Protein AF-A0A7C9B142-F1 (afdb_monomer_lite)

Foldseek 3Di:
DVVVVVVVVVVVCVVVVNDDDDDDVLVVLLVVVLVCCVPPVVLPAQDPVNLVVSLVVSCVVRVVDDSVSSSVSSVVVNVCSVVVNSPVVDDPDDDDDPPVRVD

Structure (mmCIF, N/CA/C/O backbone):
data_AF-A0A7C9B142-F1
#
_entry.id   AF-A0A7C9B142-F1
#
loop_
_atom_site.group_PDB
_atom_site.id
_atom_site.type_symbol
_atom_site.label_atom_id
_atom_site.label_alt_id
_atom_site.label_comp_id
_atom_site.label_asym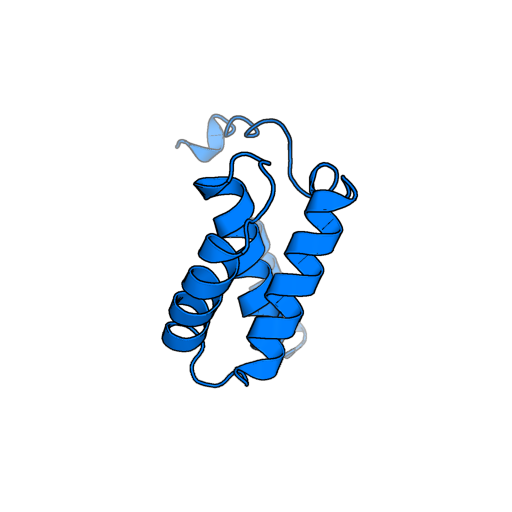_id
_atom_site.label_entity_id
_atom_site.label_seq_id
_atom_site.pdbx_PDB_ins_code
_atom_site.Cartn_x
_atom_site.Cartn_y
_atom_site.Cartn_z
_atom_site.occupancy
_atom_site.B_iso_or_equiv
_atom_site.auth_seq_id
_atom_site.auth_comp_id
_atom_site.auth_asym_id
_atom_site.auth_atom_id
_atom_site.pdbx_PDB_model_num
ATOM 1 N N . ASN A 1 1 ? 8.534 16.761 -17.924 1.00 71.00 1 ASN A N 1
ATOM 2 C CA . ASN A 1 1 ? 8.468 15.942 -19.149 1.00 71.00 1 ASN A CA 1
ATOM 3 C C . ASN A 1 1 ? 8.762 14.468 -18.827 1.00 71.00 1 ASN A C 1
ATOM 5 O O . ASN A 1 1 ? 9.922 14.091 -18.708 1.00 71.00 1 ASN A O 1
ATOM 9 N N . PHE A 1 2 ? 7.730 13.659 -18.545 1.00 76.06 2 PHE A N 1
ATOM 10 C CA . PHE A 1 2 ? 7.870 12.259 -18.090 1.00 76.06 2 PHE A CA 1
ATOM 11 C C . PHE A 1 2 ? 8.335 11.322 -19.216 1.00 76.06 2 PHE A C 1
ATOM 13 O O . PHE A 1 2 ? 9.264 10.542 -19.023 1.00 76.06 2 PHE A O 1
ATOM 20 N N . ILE A 1 3 ? 7.747 11.465 -20.408 1.00 85.00 3 ILE A N 1
ATOM 21 C CA . ILE A 1 3 ? 8.053 10.634 -21.582 1.00 85.00 3 ILE A CA 1
ATOM 22 C C . ILE A 1 3 ? 9.530 10.732 -21.965 1.00 85.00 3 ILE A C 1
ATOM 24 O O . ILE A 1 3 ? 10.178 9.707 -22.147 1.00 85.00 3 ILE A O 1
ATOM 28 N N . ALA A 1 4 ? 10.094 11.943 -21.977 1.00 87.12 4 ALA A N 1
ATOM 29 C CA . ALA A 1 4 ? 11.514 12.154 -22.255 1.00 87.12 4 ALA A CA 1
ATOM 30 C C . ALA A 1 4 ? 12.425 11.372 -21.288 1.00 87.12 4 ALA A C 1
ATOM 32 O O . ALA A 1 4 ? 13.337 10.678 -21.730 1.00 87.12 4 ALA A O 1
ATOM 33 N N . LYS A 1 5 ? 12.125 11.396 -19.980 1.00 85.75 5 LYS A N 1
ATOM 34 C CA . LYS A 1 5 ? 12.885 10.643 -18.967 1.00 85.75 5 LYS A CA 1
ATOM 35 C C . LYS A 1 5 ? 12.769 9.129 -19.155 1.00 85.75 5 LYS A C 1
ATOM 37 O O . LYS A 1 5 ? 13.741 8.404 -18.949 1.00 85.75 5 LYS A O 1
ATOM 42 N N . MET A 1 6 ? 11.593 8.639 -19.552 1.00 88.31 6 MET A N 1
ATOM 43 C CA . MET A 1 6 ? 11.382 7.213 -19.818 1.00 88.31 6 MET A CA 1
ATOM 44 C C . MET A 1 6 ? 12.129 6.749 -21.071 1.00 88.31 6 MET A C 1
ATOM 46 O O . MET A 1 6 ? 12.741 5.676 -21.049 1.00 88.31 6 MET A O 1
ATOM 50 N N . SER A 1 7 ? 12.128 7.563 -22.129 1.00 90.50 7 SER A N 1
ATOM 51 C CA . SER A 1 7 ? 12.889 7.315 -23.356 1.00 90.50 7 SER A CA 1
ATOM 52 C C . SER A 1 7 ? 14.392 7.300 -23.085 1.00 90.50 7 SER A C 1
ATOM 54 O O . SER A 1 7 ? 15.056 6.318 -23.410 1.00 90.50 7 SER A O 1
ATOM 56 N N . GLU A 1 8 ? 14.914 8.303 -22.377 1.00 91.62 8 GLU A N 1
ATOM 57 C CA . GLU A 1 8 ? 16.327 8.374 -21.984 1.00 91.62 8 GLU A CA 1
ATOM 58 C C . GLU A 1 8 ? 16.745 7.153 -21.144 1.00 91.62 8 GLU A C 1
ATOM 60 O O . GLU A 1 8 ? 17.761 6.505 -21.407 1.00 91.62 8 GLU A O 1
ATOM 65 N N . ALA A 1 9 ? 15.925 6.760 -20.163 1.00 86.94 9 ALA A N 1
ATOM 66 C CA . ALA A 1 9 ? 16.187 5.578 -19.347 1.00 86.94 9 ALA A CA 1
ATOM 67 C C . ALA A 1 9 ? 16.156 4.274 -20.164 1.00 86.94 9 ALA A C 1
ATOM 69 O O . ALA A 1 9 ? 16.870 3.325 -19.827 1.00 86.94 9 ALA A O 1
ATOM 70 N N . LYS A 1 10 ? 15.319 4.192 -21.207 1.00 87.69 10 LYS A N 1
ATOM 71 C CA . LYS A 1 10 ? 15.256 3.046 -22.128 1.00 87.69 10 LYS A CA 1
ATOM 72 C C . LYS A 1 10 ? 16.508 2.978 -23.000 1.00 87.69 10 LYS A C 1
ATOM 74 O O . LYS A 1 10 ? 17.113 1.912 -23.089 1.00 87.69 10 LYS A O 1
ATOM 79 N N . GLU A 1 11 ? 16.933 4.101 -23.570 1.00 91.12 11 GLU A N 1
ATOM 80 C CA . G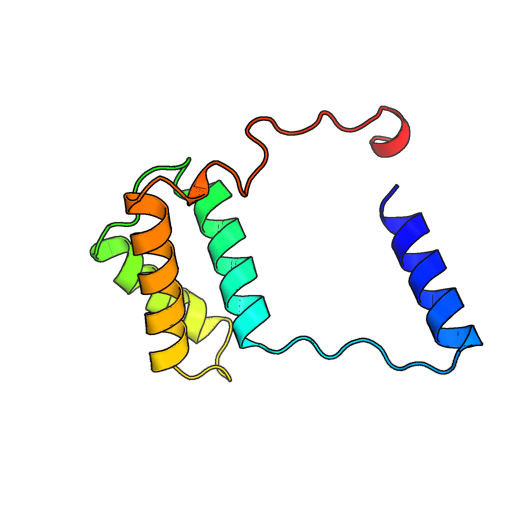LU A 1 11 ? 18.159 4.192 -24.369 1.00 91.12 11 GLU A CA 1
ATOM 81 C C . GLU A 1 11 ? 19.407 3.864 -23.549 1.00 91.12 11 GLU A C 1
ATOM 83 O O . GLU A 1 11 ? 20.259 3.095 -23.994 1.00 91.12 11 GLU A O 1
ATOM 88 N N . ARG A 1 12 ? 19.502 4.380 -22.318 1.00 90.31 12 ARG A N 1
ATOM 89 C CA . ARG A 1 12 ? 20.614 4.073 -21.409 1.00 90.31 12 ARG A CA 1
ATOM 90 C C . ARG A 1 12 ? 20.704 2.577 -21.105 1.00 90.31 12 ARG A C 1
ATOM 92 O O . ARG A 1 12 ? 21.793 2.013 -21.149 1.00 90.31 12 ARG A O 1
ATOM 99 N N . ARG A 1 13 ? 19.570 1.918 -20.842 1.00 88.44 13 ARG A N 1
ATOM 100 C CA . ARG A 1 13 ? 19.522 0.462 -20.620 1.00 88.44 13 ARG A CA 1
ATOM 101 C C . ARG A 1 13 ? 19.928 -0.324 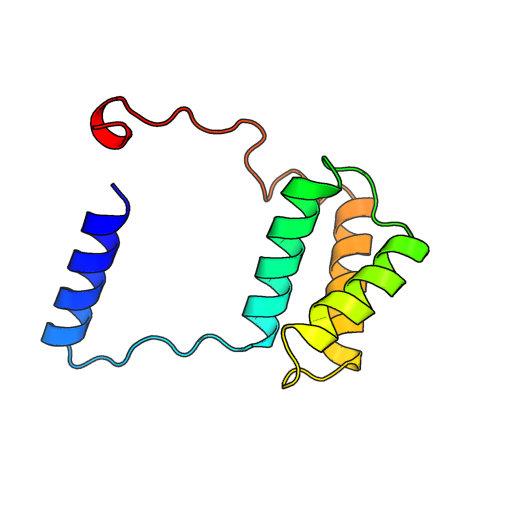-21.861 1.00 88.44 13 ARG A C 1
ATOM 103 O O . ARG A 1 13 ? 20.698 -1.268 -21.731 1.00 88.44 13 ARG A O 1
ATOM 110 N N . ALA A 1 14 ? 19.479 0.095 -23.046 1.00 90.12 14 ALA A N 1
ATOM 111 C CA . ALA A 1 14 ? 19.875 -0.526 -24.308 1.00 90.12 14 ALA A CA 1
ATOM 112 C C . ALA A 1 14 ? 21.393 -0.430 -24.543 1.00 90.12 14 ALA A C 1
ATOM 114 O O . ALA A 1 14 ? 22.024 -1.438 -24.855 1.00 90.12 14 ALA A O 1
ATOM 115 N N . LYS A 1 15 ? 21.995 0.746 -24.310 1.00 91.44 15 LYS A N 1
ATOM 116 C CA . LYS A 1 15 ? 23.452 0.953 -24.422 1.00 91.44 15 LYS A CA 1
ATOM 117 C C . LYS A 1 15 ? 24.241 0.080 -23.443 1.00 91.44 15 LYS A C 1
ATOM 119 O O . LYS A 1 15 ? 25.258 -0.491 -23.817 1.00 91.44 15 LYS A O 1
ATOM 124 N N . LEU A 1 16 ? 23.758 -0.045 -22.208 1.00 91.75 16 LEU A N 1
ATOM 125 C CA . LEU A 1 16 ? 24.407 -0.828 -21.151 1.00 91.75 16 LEU A CA 1
ATOM 126 C C . LEU A 1 16 ? 24.038 -2.321 -21.169 1.00 91.75 16 LEU A C 1
ATOM 128 O O . LEU A 1 16 ? 24.525 -3.065 -20.323 1.00 91.75 16 LEU A O 1
ATOM 132 N N . LYS A 1 17 ? 23.163 -2.763 -22.088 1.00 88.19 17 LYS A N 1
ATOM 133 C CA . LYS A 1 17 ? 22.557 -4.111 -22.101 1.00 88.19 17 LYS A CA 1
ATOM 134 C C . LYS A 1 17 ? 21.968 -4.520 -20.739 1.00 88.19 17 LYS A C 1
ATOM 136 O O . LYS A 1 17 ? 21.944 -5.696 -20.387 1.00 88.19 17 LYS A O 1
ATOM 141 N N . ALA A 1 18 ? 21.495 -3.542 -19.969 1.00 87.31 18 ALA A N 1
ATOM 142 C CA . ALA A 1 18 ? 20.937 -3.762 -18.644 1.00 87.31 18 ALA A CA 1
ATOM 143 C C . ALA A 1 18 ? 19.447 -4.142 -18.754 1.00 87.31 18 ALA A C 1
ATOM 145 O O . ALA A 1 18 ? 18.707 -3.473 -19.489 1.00 87.31 18 ALA A O 1
ATOM 146 N N . PRO A 1 19 ? 18.975 -5.174 -18.029 1.00 85.19 19 PRO A N 1
ATOM 147 C CA . PRO A 1 19 ? 17.564 -5.544 -18.026 1.00 85.19 19 PRO A CA 1
ATOM 148 C C . PRO A 1 19 ? 16.699 -4.440 -17.403 1.00 85.19 19 PRO A C 1
ATOM 150 O O . PRO A 1 19 ? 17.179 -3.539 -16.708 1.00 85.19 19 PRO A O 1
ATOM 153 N N . ALA A 1 20 ? 15.390 -4.494 -17.657 1.00 83.38 20 ALA A N 1
ATOM 154 C CA . ALA A 1 20 ? 14.453 -3.676 -16.897 1.00 83.38 20 ALA A CA 1
ATOM 155 C C . ALA A 1 20 ? 14.484 -4.102 -15.416 1.00 83.38 20 ALA A C 1
ATOM 157 O O . ALA A 1 20 ? 14.619 -5.295 -15.142 1.00 83.38 20 ALA A O 1
ATOM 158 N N . PRO A 1 21 ? 14.363 -3.160 -14.466 1.00 84.25 21 PRO A N 1
ATOM 159 C CA . PRO A 1 21 ? 14.325 -3.512 -13.057 1.00 84.25 21 PRO A CA 1
ATOM 160 C C . PRO A 1 21 ? 13.087 -4.364 -12.772 1.00 84.25 21 PRO A C 1
ATOM 162 O O . PRO A 1 21 ? 11.961 -3.978 -13.097 1.00 84.25 21 PRO A O 1
ATOM 165 N N . THR A 1 22 ? 13.299 -5.515 -12.145 1.00 87.88 22 THR A N 1
ATOM 166 C CA . THR A 1 22 ? 12.210 -6.326 -11.608 1.00 87.88 22 THR A CA 1
ATOM 167 C C . THR A 1 22 ? 11.763 -5.699 -10.297 1.00 87.88 22 THR A C 1
ATOM 169 O O . THR A 1 22 ? 12.507 -5.698 -9.322 1.00 87.88 22 THR A O 1
ATOM 172 N N . ILE A 1 23 ? 10.557 -5.136 -10.285 1.00 88.12 23 ILE A N 1
ATOM 173 C CA . ILE A 1 23 ? 9.932 -4.609 -9.068 1.00 88.12 23 ILE A CA 1
ATOM 174 C C . ILE A 1 23 ? 9.132 -5.750 -8.421 1.00 88.12 23 ILE A C 1
ATOM 176 O O . ILE A 1 23 ? 8.229 -6.250 -9.105 1.00 88.12 23 ILE A O 1
ATOM 180 N N . PRO A 1 24 ? 9.427 -6.142 -7.164 1.00 93.88 24 PRO A N 1
ATOM 181 C CA . PRO A 1 24 ? 8.626 -7.091 -6.381 1.00 93.88 24 PRO A CA 1
ATOM 182 C C . PRO A 1 24 ? 7.138 -6.719 -6.338 1.00 93.88 24 PRO A C 1
ATOM 184 O O . PRO A 1 24 ? 6.798 -5.537 -6.425 1.00 93.88 24 PRO A O 1
ATOM 187 N N . MET A 1 25 ? 6.240 -7.703 -6.231 1.00 94.44 25 MET A N 1
ATOM 188 C CA . MET A 1 25 ? 4.791 -7.426 -6.259 1.00 94.44 25 MET A CA 1
ATOM 189 C C . MET A 1 25 ? 4.321 -6.731 -4.995 1.00 94.44 25 MET A C 1
ATOM 191 O O . MET A 1 25 ? 3.465 -5.858 -5.073 1.00 94.44 25 MET A O 1
ATOM 195 N N . GLU A 1 26 ? 4.955 -7.030 -3.874 1.00 94.81 26 GLU A N 1
ATOM 196 C CA . GLU A 1 26 ? 4.725 -6.427 -2.568 1.00 94.81 26 GLU A CA 1
ATOM 197 C C . GLU A 1 26 ? 4.921 -4.905 -2.641 1.00 94.81 26 GLU A C 1
ATOM 199 O O . GLU A 1 26 ? 4.049 -4.141 -2.238 1.00 94.81 26 GLU A O 1
ATOM 204 N N . LEU A 1 27 ? 5.987 -4.441 -3.308 1.00 94.69 27 LEU A N 1
ATOM 205 C CA . LEU A 1 27 ? 6.214 -3.004 -3.521 1.00 94.69 27 LEU A CA 1
ATOM 206 C C . LEU A 1 27 ? 5.159 -2.361 -4.432 1.00 94.69 27 LEU A C 1
ATOM 208 O O . LEU A 1 27 ? 4.906 -1.158 -4.345 1.00 94.69 27 LEU A O 1
ATOM 212 N N . ARG A 1 28 ? 4.536 -3.132 -5.332 1.00 94.75 28 ARG A N 1
ATOM 213 C CA . ARG A 1 28 ? 3.423 -2.630 -6.153 1.00 94.75 28 ARG A CA 1
ATOM 214 C C . ARG A 1 28 ? 2.134 -2.524 -5.343 1.00 94.75 28 ARG A C 1
ATOM 216 O O . ARG A 1 28 ? 1.398 -1.567 -5.560 1.00 94.75 28 ARG A O 1
ATOM 223 N N . VAL A 1 29 ? 1.896 -3.450 -4.409 1.00 97.44 29 VAL A N 1
ATOM 224 C CA . VAL A 1 29 ? 0.791 -3.377 -3.438 1.00 97.44 29 VAL A CA 1
ATOM 225 C C . VAL A 1 29 ? 0.936 -2.125 -2.578 1.00 97.44 29 VAL A C 1
ATOM 227 O O . VAL A 1 29 ? -0.005 -1.340 -2.506 1.00 97.44 29 VAL A O 1
ATOM 230 N N . GLU A 1 30 ? 2.120 -1.885 -2.003 1.00 95.38 30 GLU A N 1
ATOM 231 C CA . GLU A 1 30 ? 2.399 -0.680 -1.206 1.00 95.38 30 GLU A CA 1
ATOM 232 C C . GLU A 1 30 ? 2.104 0.601 -1.995 1.00 95.38 30 GLU A C 1
ATOM 234 O O . GLU A 1 30 ? 1.404 1.492 -1.515 1.00 95.38 30 GLU A O 1
ATOM 239 N N . LYS A 1 31 ? 2.568 0.684 -3.250 1.00 94.00 31 LYS A N 1
ATOM 240 C CA . LYS A 1 31 ? 2.327 1.866 -4.091 1.00 94.00 31 LYS A CA 1
ATOM 241 C C . LYS A 1 31 ? 0.873 2.020 -4.532 1.00 94.00 31 LYS A C 1
ATOM 243 O O . LYS A 1 31 ? 0.411 3.149 -4.690 1.00 94.00 31 LYS A O 1
ATOM 248 N N . ALA A 1 32 ? 0.146 0.923 -4.728 1.00 95.75 32 ALA A N 1
ATOM 249 C CA . ALA A 1 32 ? -1.289 0.972 -4.986 1.00 95.75 32 ALA A CA 1
ATOM 250 C C . ALA A 1 32 ? -2.048 1.488 -3.755 1.00 95.75 32 ALA A C 1
ATOM 252 O O . ALA A 1 32 ? -2.892 2.372 -3.892 1.00 95.75 32 ALA A O 1
ATOM 253 N N . LEU A 1 33 ? -1.700 0.997 -2.562 1.00 95.75 33 LEU A N 1
ATOM 254 C CA . LEU A 1 33 ? -2.276 1.449 -1.298 1.00 95.75 33 LEU A CA 1
ATOM 255 C C . LEU A 1 33 ? -1.997 2.937 -1.042 1.00 95.75 33 LEU A C 1
ATOM 257 O O . LEU A 1 33 ? -2.909 3.663 -0.663 1.00 95.75 33 LEU A O 1
ATOM 261 N N . ASP A 1 34 ? -0.779 3.412 -1.316 1.00 92.00 34 ASP A N 1
ATOM 262 C CA . ASP A 1 34 ? -0.435 4.839 -1.271 1.00 92.00 34 ASP A CA 1
ATOM 263 C C . ASP A 1 34 ? -1.366 5.682 -2.158 1.00 92.00 34 ASP A C 1
ATOM 265 O O . ASP A 1 34 ? -1.872 6.721 -1.731 1.00 92.00 34 ASP A O 1
ATOM 269 N N . GLY A 1 35 ? -1.611 5.228 -3.391 1.00 89.88 35 GLY A N 1
ATOM 270 C CA . GLY A 1 35 ? -2.511 5.901 -4.325 1.00 89.88 35 GLY A CA 1
ATOM 271 C C . GLY A 1 35 ? -3.956 5.928 -3.828 1.00 89.88 35 GLY A C 1
ATOM 272 O O . GLY A 1 35 ? -4.584 6.984 -3.836 1.00 89.88 35 GLY A O 1
ATO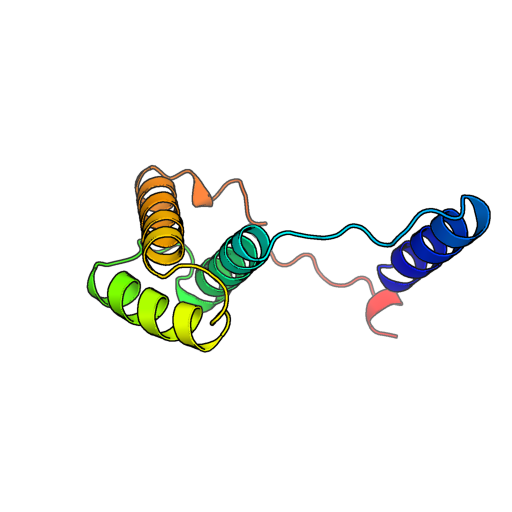M 273 N N . ILE A 1 36 ? -4.464 4.791 -3.347 1.00 93.12 36 ILE A N 1
ATOM 274 C CA . ILE A 1 36 ? -5.812 4.689 -2.772 1.00 93.12 36 ILE A CA 1
ATOM 275 C C . ILE A 1 36 ? -5.946 5.617 -1.563 1.00 93.12 36 ILE A C 1
ATOM 277 O O . ILE A 1 36 ? -6.916 6.362 -1.478 1.00 93.12 36 ILE A O 1
ATOM 281 N N . TYR A 1 37 ? -4.959 5.632 -0.666 1.00 91.50 37 TYR A N 1
ATOM 282 C CA . TYR A 1 37 ? -4.955 6.506 0.504 1.00 91.50 37 TYR A CA 1
ATOM 283 C C . TYR A 1 37 ? -5.099 7.984 0.110 1.00 91.50 37 TYR A C 1
ATOM 285 O O . TYR A 1 37 ? -6.010 8.672 0.566 1.00 91.50 37 TYR A O 1
ATOM 293 N N . VAL A 1 38 ? -4.258 8.464 -0.809 1.00 86.69 38 VAL A N 1
ATOM 294 C CA . VAL A 1 38 ? -4.306 9.864 -1.261 1.00 86.69 38 VAL A CA 1
ATOM 295 C C . VAL A 1 38 ? -5.622 10.199 -1.964 1.00 86.69 38 VAL A C 1
ATOM 297 O O . VAL A 1 38 ? -6.149 11.295 -1.783 1.00 86.69 38 VAL A O 1
ATOM 300 N N . CYS A 1 39 ? -6.146 9.285 -2.780 1.00 86.31 39 CYS A N 1
ATOM 301 C CA . CYS A 1 39 ? -7.326 9.542 -3.601 1.00 86.31 39 CYS A CA 1
ATOM 302 C C . CYS A 1 39 ? -8.654 9.383 -2.851 1.00 86.31 39 CYS A C 1
ATOM 304 O O . CYS A 1 39 ? -9.612 10.071 -3.195 1.00 86.31 39 CYS A O 1
ATOM 306 N N . CYS A 1 40 ? -8.730 8.472 -1.881 1.00 90.06 40 CYS A N 1
ATOM 307 C CA . CYS A 1 40 ? -9.992 8.059 -1.267 1.00 90.06 40 CYS A CA 1
ATOM 308 C C . CYS A 1 40 ? -10.123 8.482 0.195 1.00 90.06 40 CYS A C 1
ATOM 310 O O . CYS A 1 40 ? -11.241 8.714 0.636 1.00 90.06 40 CYS A O 1
ATOM 312 N N . PHE A 1 41 ? -9.012 8.605 0.925 1.00 88.25 41 PHE A N 1
ATOM 313 C CA . PHE A 1 41 ? -9.045 8.910 2.357 1.00 88.25 41 PHE A CA 1
ATOM 314 C C . PHE A 1 41 ? -8.811 10.388 2.640 1.00 88.25 41 PHE A C 1
ATOM 316 O O . PHE A 1 41 ? -9.056 10.833 3.744 1.00 88.25 41 PHE A O 1
ATOM 323 N N . GLY A 1 42 ? -8.307 11.179 1.687 1.00 79.94 42 GLY A N 1
ATOM 324 C CA . GLY A 1 42 ? -8.162 12.625 1.899 1.00 79.94 42 GLY A CA 1
ATOM 325 C C . GLY A 1 42 ? -7.257 13.013 3.080 1.00 79.94 42 GLY A C 1
ATOM 326 O O . GLY A 1 42 ? -7.299 14.166 3.497 1.00 79.94 42 GLY A O 1
ATOM 327 N N . ARG A 1 43 ? -6.399 12.085 3.541 1.00 77.38 43 ARG A N 1
ATOM 328 C CA . ARG A 1 43 ? -5.566 12.133 4.763 1.00 77.38 43 ARG A CA 1
ATOM 329 C C . ARG A 1 43 ? -6.267 11.760 6.075 1.00 77.38 43 ARG A C 1
ATOM 331 O O . ARG A 1 43 ? -5.646 11.870 7.129 1.00 77.38 43 ARG A O 1
ATOM 338 N N . ASP A 1 44 ? -7.502 11.288 6.015 1.00 89.12 44 ASP A N 1
ATOM 339 C CA . ASP A 1 44 ? -8.188 10.721 7.169 1.00 89.12 44 ASP A CA 1
ATOM 340 C C . ASP A 1 44 ? -7.557 9.376 7.584 1.00 89.12 44 ASP A C 1
ATOM 342 O O . ASP A 1 44 ? -6.954 8.681 6.754 1.00 89.12 44 ASP A O 1
ATOM 346 N N . PRO A 1 45 ? -7.669 8.990 8.868 1.00 92.12 45 PRO A N 1
ATOM 347 C CA . PRO A 1 45 ? -7.245 7.677 9.338 1.00 92.12 45 PRO A CA 1
ATOM 348 C C . PRO A 1 45 ? -7.896 6.531 8.554 1.00 92.12 45 PRO A C 1
ATOM 350 O O . PRO A 1 45 ? -9.022 6.641 8.083 1.00 92.12 45 PRO A O 1
ATOM 353 N N . ILE A 1 46 ? -7.189 5.404 8.453 1.00 95.00 46 ILE A N 1
ATOM 354 C CA . ILE A 1 46 ? -7.748 4.163 7.904 1.00 95.00 46 ILE A CA 1
ATOM 355 C C . ILE A 1 46 ? -8.458 3.434 9.048 1.00 95.00 46 ILE A C 1
ATOM 357 O O . ILE A 1 46 ? -7.806 3.071 10.029 1.00 95.00 46 ILE A O 1
ATOM 361 N N . GLU A 1 47 ? -9.771 3.229 8.944 1.00 95.38 47 GLU A N 1
ATOM 362 C CA . GLU A 1 47 ? -10.545 2.522 9.967 1.00 95.38 47 GLU A CA 1
ATOM 363 C C . GLU A 1 47 ? -10.543 0.999 9.744 1.00 95.38 47 GLU A C 1
ATOM 365 O O . GLU A 1 47 ? -10.218 0.489 8.672 1.00 95.38 47 GLU A O 1
ATOM 370 N N . GLU A 1 48 ? -10.970 0.225 10.747 1.00 95.81 48 GLU A N 1
ATOM 371 C CA . GLU A 1 48 ? -10.967 -1.247 10.677 1.00 95.81 48 GLU A CA 1
ATOM 372 C C . GLU A 1 48 ? -11.834 -1.797 9.524 1.00 95.81 48 GLU A C 1
ATOM 374 O O . GLU A 1 48 ? -11.522 -2.828 8.917 1.00 95.81 48 GLU A O 1
ATOM 379 N N . ALA A 1 4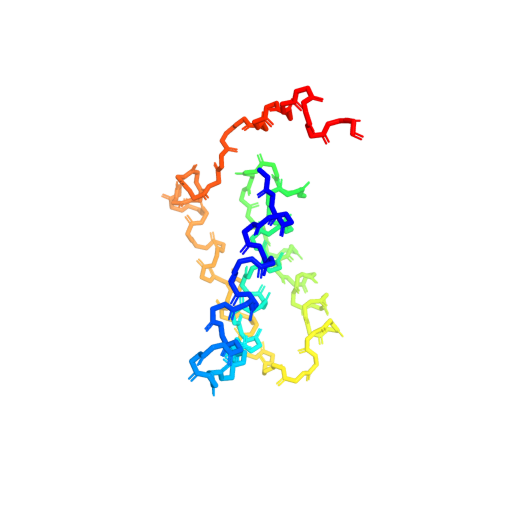9 ? -12.948 -1.126 9.215 1.00 96.31 49 ALA A N 1
ATOM 380 C CA . ALA A 1 49 ? -13.807 -1.494 8.093 1.00 96.31 49 ALA A CA 1
ATOM 381 C C . ALA A 1 49 ? -13.092 -1.286 6.748 1.00 96.31 49 ALA A C 1
ATOM 383 O O . ALA A 1 49 ? -13.192 -2.138 5.857 1.00 96.31 49 ALA A O 1
ATOM 384 N N . ASP A 1 50 ? -12.319 -0.206 6.638 1.00 97.19 50 ASP A N 1
ATOM 385 C CA . ASP A 1 50 ? -11.513 0.099 5.464 1.00 97.19 50 ASP A CA 1
ATOM 386 C C . ASP A 1 50 ? -10.393 -0.918 5.288 1.00 97.19 50 ASP A C 1
ATOM 388 O O . ASP A 1 50 ? -10.201 -1.421 4.184 1.00 97.19 50 ASP A O 1
ATOM 392 N N . GLU A 1 51 ? -9.702 -1.302 6.367 1.00 97.06 51 GLU A N 1
ATOM 393 C CA . GLU A 1 51 ? -8.673 -2.345 6.314 1.00 97.06 51 GLU A CA 1
ATOM 394 C C . GLU A 1 51 ? -9.227 -3.646 5.716 1.00 97.06 51 GLU A C 1
ATOM 396 O O . GLU A 1 51 ? -8.631 -4.219 4.800 1.00 97.06 51 GLU A O 1
ATOM 401 N N . LYS A 1 52 ? -10.405 -4.095 6.171 1.00 97.88 52 LYS A N 1
ATOM 402 C CA . LYS A 1 52 ? -11.063 -5.310 5.656 1.00 97.88 52 LYS A CA 1
ATOM 403 C C . LYS A 1 52 ? -11.378 -5.202 4.167 1.00 97.88 52 LYS A C 1
ATOM 405 O O . LYS A 1 52 ? -11.156 -6.162 3.425 1.00 97.88 52 LYS A O 1
ATOM 410 N N . LEU A 1 53 ? -11.873 -4.049 3.721 1.00 97.88 53 LEU A N 1
ATOM 411 C CA . LEU A 1 53 ? -12.174 -3.811 2.313 1.00 97.88 53 LEU A CA 1
ATOM 412 C C . LEU A 1 53 ? -10.896 -3.762 1.462 1.00 97.88 53 LEU A C 1
ATOM 414 O O . LEU A 1 53 ? -10.831 -4.396 0.406 1.00 97.88 53 LEU A O 1
ATOM 418 N N . LEU A 1 54 ? -9.860 -3.073 1.940 1.00 98.00 54 LEU A N 1
ATOM 419 C CA . LEU A 1 54 ? -8.557 -2.977 1.283 1.00 98.00 54 LEU A CA 1
ATOM 420 C C . LEU A 1 54 ? -7.906 -4.353 1.124 1.00 98.00 54 LEU A C 1
ATOM 422 O O . LEU A 1 54 ? -7.371 -4.643 0.054 1.00 98.00 54 LEU A O 1
ATOM 426 N N . ILE A 1 55 ? -8.011 -5.229 2.130 1.00 98.00 55 ILE A N 1
ATOM 427 C CA . ILE A 1 55 ? -7.540 -6.619 2.038 1.00 98.00 55 ILE A CA 1
ATOM 428 C C . ILE A 1 55 ? -8.228 -7.324 0.866 1.00 98.00 55 ILE A C 1
ATOM 430 O O . ILE A 1 55 ? -7.549 -7.943 0.048 1.00 98.00 55 ILE A O 1
ATOM 434 N N . VAL A 1 56 ? -9.555 -7.229 0.742 1.00 98.12 56 VAL A N 1
ATOM 435 C CA . VAL A 1 56 ? -10.301 -7.884 -0.348 1.00 98.12 56 VAL A CA 1
ATOM 436 C C . VAL A 1 56 ? -9.875 -7.345 -1.714 1.00 98.12 56 VAL A C 1
ATOM 438 O O . VAL A 1 56 ? -9.558 -8.130 -2.609 1.00 98.12 56 VAL A O 1
ATOM 441 N N . ILE A 1 57 ? -9.821 -6.020 -1.867 1.00 97.94 57 ILE A N 1
ATOM 442 C CA . ILE A 1 57 ? -9.459 -5.365 -3.131 1.00 97.94 57 ILE A CA 1
ATOM 443 C C . ILE A 1 57 ? -8.034 -5.744 -3.546 1.00 97.94 57 ILE A C 1
ATOM 445 O O . ILE A 1 57 ? -7.809 -6.177 -4.676 1.00 97.94 57 ILE A O 1
ATOM 449 N N . LEU A 1 58 ? -7.064 -5.612 -2.639 1.00 97.94 58 LEU A N 1
ATOM 450 C CA . LEU A 1 58 ? -5.657 -5.831 -2.965 1.00 97.94 58 LEU A CA 1
ATOM 451 C C . LEU A 1 58 ? -5.345 -7.310 -3.208 1.00 97.94 58 LEU A C 1
ATOM 453 O O . LEU A 1 58 ? -4.563 -7.604 -4.107 1.00 97.94 58 LEU A O 1
ATOM 457 N N . ASN A 1 59 ? -6.002 -8.245 -2.513 1.00 97.38 59 ASN A N 1
ATOM 458 C CA . ASN A 1 59 ? -5.870 -9.672 -2.832 1.00 97.38 59 ASN A CA 1
ATOM 459 C C . ASN A 1 59 ? -6.430 -10.008 -4.223 1.00 97.38 59 ASN A C 1
ATOM 461 O O . ASN A 1 59 ? -5.856 -10.834 -4.929 1.00 97.38 59 ASN A O 1
ATOM 465 N N . ALA A 1 60 ? -7.529 -9.369 -4.637 1.00 97.62 60 ALA A N 1
ATOM 466 C CA . ALA A 1 60 ? -8.101 -9.587 -5.965 1.00 97.62 60 ALA A CA 1
ATOM 467 C C . ALA A 1 60 ? -7.201 -9.036 -7.087 1.00 97.62 60 ALA A C 1
ATOM 469 O O . ALA A 1 60 ? -7.063 -9.667 -8.134 1.00 97.62 60 ALA A O 1
ATOM 470 N N . VAL A 1 61 ? -6.577 -7.873 -6.873 1.00 97.19 61 VAL A N 1
ATOM 471 C CA . VAL A 1 61 ? -5.704 -7.219 -7.866 1.00 97.19 61 VAL A CA 1
ATOM 472 C C . VAL A 1 61 ? -4.305 -7.846 -7.912 1.00 97.19 61 VAL A C 1
ATOM 474 O O . VAL A 1 61 ? -3.701 -7.920 -8.983 1.00 97.19 61 VAL A O 1
ATOM 477 N N . PHE A 1 62 ? -3.793 -8.328 -6.777 1.00 97.12 62 PHE A N 1
ATOM 478 C CA . PHE A 1 62 ? -2.454 -8.905 -6.641 1.00 97.12 62 PHE A CA 1
ATOM 479 C C . PHE A 1 62 ? -2.511 -10.363 -6.149 1.00 97.12 62 PHE A C 1
ATOM 481 O O . PHE A 1 62 ? -1.987 -10.672 -5.079 1.00 97.12 62 PHE A O 1
ATOM 488 N N . PRO A 1 63 ? -3.086 -11.294 -6.934 1.00 95.31 63 PRO A N 1
ATOM 489 C CA . PRO A 1 63 ? -3.368 -12.662 -6.485 1.00 95.31 63 PRO A CA 1
ATOM 490 C C . PRO A 1 63 ? -2.115 -13.502 -6.189 1.00 95.31 63 PRO A C 1
ATOM 492 O O . PRO A 1 63 ? -2.212 -14.568 -5.590 1.00 95.31 63 PRO A O 1
ATOM 495 N N . THR A 1 64 ? -0.937 -13.057 -6.634 1.00 96.12 64 THR A N 1
ATOM 496 C CA . THR A 1 64 ? 0.341 -13.743 -6.391 1.00 96.12 64 THR A CA 1
ATOM 497 C C . THR A 1 64 ? 1.022 -13.305 -5.096 1.00 96.12 64 THR A C 1
ATOM 499 O O . THR A 1 64 ? 2.027 -13.903 -4.723 1.00 96.12 64 THR A O 1
ATOM 502 N N . VAL A 1 65 ? 0.534 -12.247 -4.443 1.00 96.94 65 VAL A N 1
ATOM 503 C CA . VAL A 1 65 ? 1.065 -11.780 -3.158 1.00 96.94 65 VAL A CA 1
ATOM 504 C C . VAL A 1 65 ? 0.331 -12.508 -2.042 1.00 96.94 65 VAL A C 1
ATOM 506 O O . VAL A 1 65 ? -0.887 -12.672 -2.086 1.00 96.94 65 VAL A O 1
ATOM 509 N N . ASN A 1 66 ? 1.069 -12.960 -1.031 1.00 96.56 66 ASN A N 1
ATOM 510 C CA . ASN A 1 66 ? 0.463 -13.632 0.110 1.00 96.56 66 ASN A CA 1
ATOM 511 C C . ASN A 1 66 ? -0.487 -12.676 0.851 1.00 96.56 66 ASN A C 1
ATOM 513 O O . ASN A 1 66 ? -0.121 -11.552 1.192 1.00 96.56 66 ASN A O 1
ATOM 517 N N . ARG A 1 67 ? -1.691 -13.155 1.167 1.00 96.50 67 ARG A N 1
ATOM 518 C CA . ARG A 1 67 ? -2.686 -12.416 1.943 1.00 96.50 67 ARG A CA 1
ATOM 519 C C . ARG A 1 67 ? -2.130 -11.849 3.250 1.00 96.50 67 ARG A C 1
ATOM 521 O O . ARG A 1 67 ? -2.416 -10.697 3.557 1.00 96.50 67 ARG A O 1
ATOM 528 N N . SER A 1 68 ? -1.334 -12.616 3.998 1.00 97.62 68 SER A N 1
ATOM 529 C CA . SER A 1 68 ? -0.759 -12.136 5.265 1.00 97.62 68 SER A CA 1
ATOM 530 C C . SER A 1 68 ? 0.196 -10.957 5.063 1.00 97.62 68 SER A C 1
ATOM 532 O O . SER A 1 68 ? 0.320 -10.100 5.931 1.00 97.62 68 SER A O 1
ATOM 534 N N . GLU A 1 69 ? 0.861 -10.904 3.908 1.00 97.81 69 GLU A N 1
ATOM 535 C CA . GLU A 1 69 ? 1.749 -9.802 3.546 1.00 97.81 69 GLU A CA 1
ATOM 536 C C . GLU A 1 69 ? 0.949 -8.551 3.166 1.00 97.81 69 GLU A C 1
ATOM 538 O O . GLU A 1 69 ? 1.277 -7.455 3.610 1.00 97.81 69 GLU A O 1
ATOM 543 N N . ILE A 1 70 ? -0.161 -8.710 2.436 1.00 98.06 70 ILE A N 1
ATOM 544 C CA . ILE A 1 70 ? -1.103 -7.611 2.165 1.00 98.06 70 ILE A CA 1
ATOM 545 C C . ILE A 1 70 ? -1.672 -7.051 3.477 1.00 98.06 70 ILE A C 1
ATOM 547 O O . ILE A 1 70 ? -1.703 -5.837 3.668 1.00 98.06 70 ILE A O 1
ATOM 551 N N . GLU A 1 71 ? -2.086 -7.922 4.399 1.00 98.25 71 GLU A N 1
ATOM 552 C CA . GLU A 1 71 ? -2.582 -7.524 5.723 1.00 98.25 71 GLU A CA 1
ATOM 553 C C . GLU A 1 71 ? -1.524 -6.749 6.522 1.00 98.25 71 GLU A C 1
ATOM 555 O O . GLU A 1 71 ? -1.845 -5.734 7.139 1.00 98.25 71 GLU A O 1
ATOM 560 N N . ARG A 1 72 ? -0.257 -7.188 6.478 1.00 98.25 72 ARG A N 1
ATOM 561 C CA . ARG A 1 72 ? 0.869 -6.476 7.098 1.00 98.25 72 ARG A CA 1
ATOM 562 C C . ARG A 1 72 ? 1.045 -5.080 6.498 1.00 98.25 72 ARG A C 1
ATOM 564 O O . ARG A 1 72 ? 1.084 -4.111 7.248 1.00 98.25 72 ARG A O 1
ATOM 571 N N . ILE A 1 73 ? 1.091 -4.973 5.169 1.00 97.75 73 ILE A N 1
ATOM 572 C CA . ILE A 1 73 ? 1.260 -3.700 4.447 1.00 97.75 73 ILE A CA 1
ATOM 573 C C . ILE A 1 73 ? 0.159 -2.695 4.822 1.00 97.75 73 ILE A C 1
ATOM 575 O O . ILE A 1 73 ? 0.447 -1.526 5.082 1.00 97.75 73 ILE A O 1
ATOM 579 N N . ILE A 1 74 ? -1.097 -3.147 4.882 1.00 97.75 74 ILE A N 1
ATOM 580 C CA . ILE A 1 74 ? -2.236 -2.292 5.241 1.00 97.75 74 ILE A CA 1
ATOM 581 C C . ILE A 1 74 ? -2.117 -1.801 6.686 1.00 97.75 74 ILE A C 1
ATOM 583 O O . ILE A 1 74 ? -2.249 -0.602 6.927 1.00 97.75 74 ILE A O 1
ATOM 587 N N . LYS A 1 75 ? -1.804 -2.691 7.635 1.00 97.06 75 LYS A N 1
ATOM 588 C CA . LYS A 1 75 ? -1.641 -2.328 9.052 1.00 97.06 75 LYS A CA 1
ATOM 589 C C . LYS A 1 75 ? -0.481 -1.369 9.281 1.00 97.06 75 LYS A C 1
ATOM 591 O O . LYS A 1 75 ? -0.626 -0.396 10.018 1.00 97.06 75 LYS A O 1
ATOM 596 N N . ASP A 1 76 ? 0.653 -1.618 8.633 1.00 96.25 76 ASP A N 1
ATOM 597 C CA . ASP A 1 76 ? 1.824 -0.745 8.713 1.00 96.25 76 ASP A CA 1
ATOM 598 C C . ASP A 1 76 ? 1.479 0.661 8.193 1.00 96.25 76 ASP A C 1
ATOM 600 O O . ASP A 1 76 ? 1.847 1.665 8.811 1.00 96.25 76 ASP A O 1
ATOM 604 N N . LYS A 1 77 ? 0.699 0.751 7.105 1.00 94.19 77 LYS A N 1
ATOM 605 C CA . LYS A 1 77 ? 0.203 2.029 6.582 1.00 94.19 77 LYS A CA 1
ATOM 606 C C . LYS A 1 77 ? -0.765 2.711 7.546 1.00 94.19 77 LYS A C 1
ATOM 608 O O . LYS A 1 77 ? -0.563 3.887 7.835 1.00 94.19 77 LYS A O 1
ATOM 613 N N . ALA A 1 78 ? -1.778 2.002 8.043 1.00 94.81 78 ALA A N 1
ATOM 614 C CA . ALA A 1 78 ? -2.766 2.543 8.978 1.00 94.81 78 ALA A CA 1
ATOM 615 C C . ALA A 1 78 ? -2.091 3.096 10.241 1.00 94.81 78 ALA A C 1
ATOM 617 O O . ALA A 1 78 ? -2.363 4.223 10.655 1.00 94.81 78 ALA A O 1
ATOM 618 N N . LYS A 1 79 ? -1.114 2.359 10.784 1.00 94.69 79 LYS A N 1
ATOM 619 C CA . LYS A 1 79 ? -0.286 2.812 11.903 1.00 94.69 79 LYS A CA 1
ATOM 620 C C . LYS A 1 79 ? 0.501 4.081 11.561 1.00 94.69 79 LYS A C 1
ATOM 622 O O . LYS A 1 79 ? 0.424 5.057 12.301 1.00 94.69 79 LYS A O 1
ATOM 627 N N . LYS A 1 80 ? 1.215 4.098 10.428 1.00 92.00 80 LYS A N 1
ATOM 628 C CA . LYS A 1 80 ? 1.986 5.274 9.983 1.00 92.00 80 LYS A CA 1
ATOM 629 C C . LYS A 1 80 ? 1.097 6.510 9.807 1.00 92.00 80 LYS A C 1
ATOM 631 O O . LYS A 1 80 ? 1.520 7.618 10.125 1.00 92.00 80 LYS A O 1
ATOM 636 N N . VAL A 1 81 ? -0.120 6.325 9.296 1.00 90.44 81 VAL A N 1
ATOM 637 C CA . VAL A 1 81 ? -1.127 7.387 9.157 1.00 90.44 81 VAL A CA 1
ATOM 638 C C . VAL A 1 81 ? -1.562 7.903 10.526 1.00 90.44 81 VAL A C 1
ATOM 640 O O . VAL A 1 81 ? -1.520 9.109 10.750 1.00 90.44 81 VAL A O 1
ATOM 643 N N . ALA A 1 82 ? -1.915 7.010 11.453 1.00 89.81 82 ALA A N 1
ATOM 644 C CA . ALA A 1 82 ? -2.343 7.379 12.802 1.00 89.81 82 ALA A CA 1
ATOM 645 C C . ALA A 1 82 ? -1.256 8.138 13.589 1.00 89.81 82 ALA A C 1
ATOM 647 O O . ALA A 1 82 ? -1.566 9.008 14.398 1.00 89.81 82 ALA A O 1
ATOM 648 N N . GLU A 1 83 ? 0.018 7.846 13.324 1.00 90.25 83 GLU A N 1
ATOM 649 C CA . GLU A 1 83 ? 1.175 8.543 13.902 1.00 90.25 83 GLU A CA 1
ATOM 650 C C . GLU A 1 83 ? 1.485 9.895 13.216 1.00 90.25 83 GLU A C 1
ATOM 652 O O . GLU A 1 83 ? 2.427 10.581 13.608 1.00 90.25 83 GLU A O 1
ATOM 657 N N . GLY A 1 84 ? 0.716 10.297 12.195 1.00 81.00 84 GLY A N 1
ATOM 658 C CA . GLY A 1 84 ? 0.916 11.542 11.439 1.00 81.00 84 GLY A CA 1
ATOM 659 C C . GLY A 1 84 ? 2.021 11.473 10.375 1.00 81.00 84 GLY A C 1
ATOM 660 O O . GLY A 1 84 ? 2.319 12.464 9.714 1.00 81.00 84 GLY A O 1
ATOM 661 N N . GLY A 1 85 ? 2.621 10.299 10.154 1.00 76.19 85 GLY A N 1
ATOM 662 C CA . GLY A 1 85 ? 3.742 10.100 9.229 1.00 76.19 85 GLY A CA 1
ATOM 663 C C . GLY A 1 85 ? 3.357 10.041 7.747 1.00 76.19 85 GLY A C 1
ATOM 664 O O . GLY A 1 85 ? 4.228 9.866 6.894 1.00 76.19 85 GLY A O 1
ATOM 665 N N . ALA A 1 86 ? 2.069 10.143 7.414 1.00 66.75 86 ALA A N 1
ATOM 666 C CA . ALA A 1 86 ? 1.596 10.075 6.033 1.00 66.75 86 ALA A CA 1
ATOM 667 C C . ALA A 1 86 ? 1.659 11.422 5.292 1.00 66.75 86 ALA A C 1
ATOM 669 O O . ALA A 1 86 ? 1.702 11.435 4.063 1.00 66.75 86 ALA A O 1
ATOM 670 N N . ASP A 1 87 ? 1.703 12.546 6.009 1.00 59.78 87 ASP A N 1
ATOM 671 C CA . ASP A 1 87 ? 1.597 13.880 5.409 1.00 59.78 87 ASP A CA 1
ATOM 672 C C . ASP A 1 87 ? 2.876 14.372 4.718 1.00 59.78 87 ASP A C 1
ATOM 674 O O . ASP A 1 87 ? 2.787 15.195 3.802 1.00 59.78 87 ASP A O 1
ATOM 678 N N . GLU A 1 88 ? 4.049 13.856 5.102 1.00 60.19 88 GLU A N 1
ATOM 679 C CA . GLU A 1 88 ? 5.335 14.236 4.496 1.00 60.19 88 GLU A CA 1
ATOM 680 C C . GLU A 1 88 ? 5.614 13.528 3.161 1.00 60.19 88 GLU A C 1
ATOM 682 O O . GLU A 1 88 ? 6.403 14.002 2.344 1.00 60.19 88 GLU A O 1
ATOM 687 N N . GLU A 1 89 ? 4.955 12.396 2.912 1.00 63.25 89 GLU A N 1
ATOM 688 C CA . GLU A 1 89 ? 5.261 11.518 1.779 1.00 63.25 89 GLU A CA 1
ATOM 689 C C . GLU A 1 89 ? 4.488 11.899 0.504 1.00 63.25 89 GLU A C 1
ATOM 691 O O . GLU A 1 89 ? 4.887 11.533 -0.605 1.00 63.25 89 GLU A O 1
ATOM 696 N N . PHE A 1 90 ? 3.412 12.687 0.641 1.00 64.50 90 PHE A N 1
ATOM 697 C CA . PHE A 1 90 ? 2.547 13.083 -0.469 1.00 64.50 90 PHE A CA 1
ATOM 698 C C . PHE A 1 90 ? 2.438 14.606 -0.608 1.00 64.50 90 PHE A C 1
ATOM 700 O O . PHE A 1 90 ? 2.125 15.303 0.361 1.00 64.50 90 PHE A O 1
ATOM 707 N N . PRO A 1 91 ? 2.622 15.155 -1.824 1.00 62.75 91 PRO A N 1
ATOM 708 C CA . PRO A 1 91 ? 2.523 16.591 -2.046 1.00 62.75 91 PRO A CA 1
ATOM 709 C C . PRO A 1 91 ? 1.141 17.125 -1.633 1.00 62.75 91 PRO A C 1
ATOM 711 O O . PRO A 1 91 ? 0.109 16.666 -2.115 1.00 62.75 91 PRO A O 1
ATOM 714 N N . THR A 1 92 ? 1.131 18.134 -0.758 1.00 60.66 92 THR A N 1
ATOM 715 C CA . THR A 1 92 ? -0.075 18.803 -0.220 1.00 60.66 92 THR A CA 1
ATOM 716 C C . THR A 1 92 ? -0.871 19.584 -1.260 1.00 60.66 92 THR A C 1
AT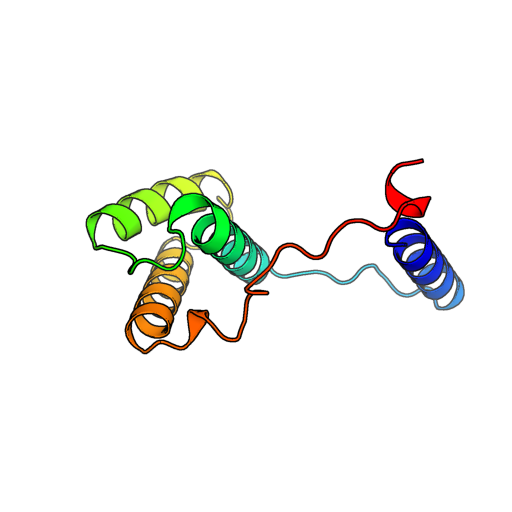OM 718 O O . THR A 1 92 ? -2.031 19.918 -1.037 1.00 60.66 92 THR A O 1
ATOM 721 N N . LYS A 1 93 ? -0.263 19.884 -2.411 1.00 58.69 93 LYS A N 1
ATOM 722 C CA . LYS A 1 93 ? -0.913 20.545 -3.541 1.00 58.69 93 LYS A CA 1
ATOM 723 C C . LYS A 1 93 ? -0.580 19.805 -4.825 1.00 58.69 93 LYS A C 1
ATOM 725 O O . LYS A 1 93 ? 0.591 19.532 -5.100 1.00 58.69 93 LYS A O 1
ATOM 730 N N . ALA A 1 94 ? -1.604 19.552 -5.640 1.00 59.31 94 ALA A N 1
ATOM 731 C CA . ALA A 1 94 ? -1.408 19.154 -7.024 1.00 59.31 94 ALA A CA 1
ATOM 732 C C . ALA A 1 94 ? -0.536 20.217 -7.703 1.00 59.31 94 ALA A C 1
ATOM 734 O O . ALA A 1 94 ? -0.893 21.397 -7.757 1.00 59.31 94 ALA A O 1
ATOM 735 N N . LYS A 1 95 ? 0.649 19.818 -8.168 1.00 64.25 95 LYS A N 1
ATOM 736 C CA . LYS A 1 95 ? 1.531 20.728 -8.892 1.00 64.25 95 LYS A CA 1
ATOM 737 C C . LYS A 1 95 ? 0.822 21.068 -10.209 1.00 64.25 95 LYS A C 1
ATOM 739 O O . LYS A 1 95 ? 0.512 20.131 -10.946 1.00 64.25 95 LYS A O 1
ATOM 744 N N . PRO A 1 96 ? 0.527 22.347 -10.505 1.00 64.31 96 PRO A N 1
ATOM 745 C CA . PRO A 1 96 ? -0.133 22.693 -11.755 1.00 64.31 96 PRO A CA 1
ATOM 746 C C . PRO A 1 96 ? 0.715 22.179 -12.920 1.00 64.31 96 PRO A C 1
ATOM 748 O O . PRO A 1 96 ? 1.939 22.347 -12.928 1.00 64.31 96 PRO A O 1
ATOM 751 N N . LEU A 1 97 ? 0.068 21.501 -13.870 1.00 65.94 97 LEU A N 1
ATOM 752 C CA . LEU A 1 97 ? 0.728 21.049 -15.089 1.00 65.94 97 LEU A CA 1
ATOM 753 C C . LEU A 1 97 ? 1.275 22.282 -15.818 1.00 65.94 97 LEU A C 1
ATOM 755 O O . LEU A 1 97 ? 0.590 23.301 -15.931 1.00 65.94 97 LEU A O 1
ATOM 759 N N . SER A 1 98 ? 2.525 22.220 -16.278 1.00 77.31 98 SER A N 1
ATOM 760 C CA . SER A 1 98 ? 3.075 23.297 -17.103 1.00 77.31 98 SER A CA 1
ATOM 761 C C . SER A 1 98 ? 2.282 23.396 -18.407 1.00 77.31 98 SER A C 1
ATOM 763 O O . SER A 1 98 ? 1.759 22.395 -18.890 1.00 77.31 98 SER A O 1
ATOM 765 N N . LYS A 1 99 ? 2.213 24.591 -19.008 1.00 74.38 99 LYS A N 1
ATOM 766 C CA . LYS A 1 99 ? 1.512 24.801 -20.291 1.00 74.38 99 LYS A CA 1
ATOM 767 C C . LYS A 1 99 ? 2.001 23.844 -21.391 1.00 74.38 99 LYS A C 1
ATOM 769 O O . LYS A 1 99 ? 1.197 23.352 -22.166 1.00 74.38 99 LYS A O 1
ATOM 774 N N . GLU A 1 100 ? 3.291 23.516 -21.380 1.00 72.25 100 GLU A N 1
ATOM 775 C CA . GLU A 1 100 ? 3.931 22.541 -22.278 1.00 72.25 100 GLU A CA 1
ATOM 776 C C . GLU A 1 100 ? 3.495 21.083 -22.057 1.00 72.25 100 GLU A C 1
ATOM 778 O O . GLU A 1 100 ? 3.760 20.244 -22.901 1.00 72.25 100 GLU A O 1
ATOM 783 N N . ALA A 1 101 ? 2.902 20.746 -20.908 1.00 61.62 101 ALA A N 1
ATOM 784 C CA . ALA A 1 101 ? 2.396 19.402 -20.619 1.00 61.62 101 ALA A CA 1
ATOM 785 C C . ALA A 1 101 ? 0.907 19.237 -20.979 1.00 61.62 101 ALA A C 1
ATOM 787 O O . ALA A 1 101 ? 0.367 18.144 -20.832 1.00 61.62 101 ALA A O 1
ATOM 788 N N . ILE A 1 102 ? 0.249 20.330 -21.380 1.00 64.12 102 ILE A N 1
ATOM 789 C CA . ILE A 1 102 ? -1.169 20.387 -21.766 1.00 64.12 102 ILE A CA 1
ATOM 790 C C . ILE A 1 102 ? -1.316 20.398 -23.305 1.00 64.12 102 ILE A C 1
ATOM 792 O O . ILE A 1 102 ? -2.403 20.132 -23.812 1.00 64.12 102 ILE A O 1
ATOM 796 N N . GLN A 1 103 ? -0.232 20.674 -24.041 1.00 43.78 103 GLN A N 1
ATOM 797 C CA . GLN A 1 103 ? -0.134 20.583 -25.506 1.00 43.78 103 GLN A CA 1
ATOM 798 C C . GLN A 1 103 ? 0.639 19.334 -25.925 1.00 43.78 103 GLN A C 1
ATOM 800 O O . GLN A 1 103 ? 0.302 18.796 -27.001 1.00 43.78 103 GLN A O 1
#

Secondary structure (DSSP, 8-state):
-HHHHHHHHHHHHHHHTPPPP---HHHHHHHHHHHHIIIIITTPPPPHHHHHHHHHHHHHH-TTS-HHHHHHHHHHHHHHHHTTTTTTTS-SSPPPPPGGGT-

Sequence (103 aa):
NFIAKMSEAKERRAKLKAPAPTIPMELRVEKALDGIYVCCFGRDPIEEADEKLLIVILNAVFPTVNRSEIERIIKDKAKKVAEGGADEEFPTKAKPLSKEAIQ

Radius of gyration: 17.33 Å; chains: 1; bounding box: 38×38×39 Å

InterPro domains:
  IPR037736 Photosystem I assembly factor PSA3 [PTHR36770] (1-103)

Organism: Opuntia streptacantha (NCBI:txid393608)

pLDDT: mean 87.03, std 12.4, range [43.78, 98.25]